Protein AF-A0A923WZP7-F1 (afdb_monomer)

Structure (mmCIF, N/CA/C/O backbone):
data_AF-A0A923WZP7-F1
#
_entry.id   AF-A0A923WZP7-F1
#
loop_
_atom_site.group_PDB
_atom_site.id
_atom_site.type_symbol
_atom_site.label_atom_id
_atom_site.label_alt_id
_atom_site.label_comp_id
_atom_site.label_asym_id
_atom_site.label_entity_id
_atom_site.label_seq_id
_atom_site.pdbx_PDB_ins_code
_atom_site.Cartn_x
_atom_site.Cartn_y
_atom_site.Cartn_z
_atom_site.occupancy
_atom_site.B_iso_or_equiv
_atom_site.auth_seq_id
_atom_site.auth_comp_id
_atom_site.auth_asym_id
_atom_site.auth_atom_id
_atom_site.pdbx_PDB_model_num
ATOM 1 N N . MET A 1 1 ? 16.701 25.800 -21.829 1.00 41.62 1 MET A N 1
ATOM 2 C CA . MET A 1 1 ? 15.767 25.928 -22.964 1.00 41.62 1 MET A CA 1
ATOM 3 C C . MET A 1 1 ? 14.878 24.706 -22.925 1.00 41.62 1 MET A C 1
ATOM 5 O O . MET A 1 1 ? 15.422 23.612 -22.936 1.00 41.62 1 MET A O 1
ATOM 9 N N . ALA A 1 2 ? 13.571 24.881 -22.740 1.00 47.03 2 ALA A N 1
ATOM 10 C CA . ALA A 1 2 ? 12.631 23.769 -22.827 1.00 47.03 2 ALA A CA 1
ATOM 11 C C . ALA A 1 2 ? 12.378 23.494 -24.311 1.00 47.03 2 ALA A C 1
ATOM 13 O O . ALA A 1 2 ? 12.034 24.422 -25.044 1.00 47.03 2 ALA A O 1
ATOM 14 N N . THR A 1 3 ? 12.619 22.266 -24.755 1.00 65.69 3 THR A N 1
ATOM 15 C CA . THR A 1 3 ? 12.291 21.841 -26.116 1.00 65.69 3 THR A CA 1
ATOM 16 C C . THR A 1 3 ? 10.773 21.735 -26.215 1.00 65.69 3 THR A C 1
ATOM 18 O O . THR A 1 3 ? 10.156 21.024 -25.423 1.00 65.69 3 THR A O 1
ATOM 21 N N . VAL A 1 4 ? 10.176 22.500 -27.126 1.00 64.62 4 VAL A N 1
ATOM 22 C CA . VAL A 1 4 ? 8.759 22.387 -27.480 1.00 64.62 4 VAL A CA 1
ATOM 23 C C . VAL A 1 4 ? 8.700 21.415 -28.648 1.00 64.62 4 VAL A C 1
ATOM 25 O O . VAL A 1 4 ? 9.366 21.656 -29.650 1.00 64.62 4 VAL A O 1
ATOM 28 N N . TYR A 1 5 ? 7.974 20.318 -28.475 1.00 73.19 5 TYR A N 1
ATOM 29 C CA . TYR A 1 5 ? 7.710 19.348 -29.532 1.00 73.19 5 TYR A CA 1
ATOM 30 C C . TYR A 1 5 ? 6.326 19.629 -30.103 1.00 73.19 5 TYR A C 1
ATOM 32 O O . TYR A 1 5 ? 5.398 19.920 -29.339 1.00 73.19 5 TYR A O 1
ATOM 40 N N . GLU A 1 6 ? 6.187 19.537 -31.420 1.00 80.50 6 GLU A N 1
ATOM 41 C CA . GLU A 1 6 ? 4.866 19.538 -32.045 1.00 80.50 6 GLU A CA 1
ATOM 42 C C . GLU A 1 6 ? 4.126 18.235 -31.692 1.00 80.50 6 GLU A C 1
ATOM 44 O O . GLU A 1 6 ? 4.749 17.211 -31.402 1.00 80.50 6 GLU A O 1
ATOM 49 N N . ILE A 1 7 ? 2.789 18.264 -31.675 1.00 78.12 7 ILE A N 1
ATOM 50 C CA . ILE A 1 7 ? 1.959 17.121 -31.232 1.00 78.12 7 ILE A CA 1
ATOM 51 C C . ILE A 1 7 ? 2.321 15.846 -32.006 1.00 78.12 7 ILE A C 1
ATOM 53 O O . ILE A 1 7 ? 2.461 14.779 -31.417 1.00 78.12 7 ILE A O 1
ATOM 57 N N . GLU A 1 8 ? 2.558 15.982 -33.306 1.00 76.62 8 GLU A N 1
ATOM 58 C CA . GLU A 1 8 ? 2.919 14.882 -34.203 1.00 76.62 8 GLU A CA 1
ATOM 59 C C . GLU A 1 8 ? 4.321 14.316 -33.904 1.00 76.62 8 GLU A C 1
ATOM 61 O O . GLU A 1 8 ? 4.541 13.110 -34.000 1.00 76.62 8 GLU A O 1
ATOM 66 N N . GLU A 1 9 ? 5.271 15.158 -33.481 1.00 79.44 9 GLU A N 1
ATOM 67 C CA . GLU A 1 9 ? 6.618 14.726 -33.080 1.00 79.44 9 GLU A CA 1
ATOM 68 C C . GLU A 1 9 ? 6.593 13.979 -31.742 1.00 79.44 9 GLU A C 1
ATOM 70 O O . GLU A 1 9 ? 7.344 13.024 -31.545 1.00 79.44 9 GLU A O 1
ATOM 75 N N . LEU A 1 10 ? 5.707 14.387 -30.830 1.00 76.00 10 LEU A N 1
ATOM 76 C CA . LEU A 1 10 ? 5.446 13.692 -29.568 1.00 76.00 10 LEU A CA 1
ATOM 77 C C . LEU A 1 10 ? 4.805 12.321 -29.796 1.00 76.00 10 LEU A C 1
ATOM 79 O O . LEU A 1 10 ? 5.215 11.349 -29.164 1.00 76.00 10 LEU A O 1
ATOM 83 N N . GLU A 1 11 ? 3.822 12.236 -30.692 1.00 73.44 11 GLU A N 1
ATOM 84 C CA . GLU A 1 11 ? 3.181 10.972 -31.065 1.00 73.44 11 GLU A CA 1
ATOM 85 C C . GLU A 1 11 ? 4.174 10.016 -31.723 1.00 73.44 11 GLU A C 1
ATOM 87 O O . GLU A 1 11 ? 4.225 8.840 -31.364 1.00 73.44 11 GLU A O 1
ATOM 92 N N . GLN A 1 12 ? 5.012 10.518 -32.631 1.00 76.62 12 GLN A N 1
ATOM 93 C CA . GLN A 1 12 ? 6.053 9.712 -33.256 1.00 76.62 12 GLN A CA 1
ATOM 94 C C . GLN A 1 12 ? 7.098 9.253 -32.232 1.00 76.62 12 GLN A C 1
ATOM 96 O O . GLN A 1 12 ? 7.427 8.076 -32.206 1.00 76.62 12 GLN A O 1
ATOM 101 N N . ALA A 1 13 ? 7.561 10.129 -31.336 1.00 72.00 13 ALA A N 1
ATOM 102 C CA . ALA A 1 13 ? 8.511 9.755 -30.287 1.00 72.00 13 ALA A CA 1
ATOM 103 C C . ALA A 1 13 ? 7.939 8.723 -29.295 1.00 72.00 13 ALA A C 1
ATOM 105 O O . ALA A 1 13 ? 8.679 7.879 -28.793 1.00 72.00 13 ALA A O 1
ATOM 106 N N . LEU A 1 14 ? 6.632 8.774 -29.013 1.00 69.38 14 LEU A N 1
ATOM 107 C CA . LEU A 1 14 ? 5.928 7.770 -28.207 1.00 69.38 14 LEU A CA 1
ATOM 108 C C . LEU A 1 14 ? 5.769 6.431 -28.935 1.00 69.38 14 LEU A C 1
ATOM 110 O O . LEU A 1 14 ? 5.812 5.396 -28.281 1.00 69.38 14 LEU A O 1
ATOM 114 N N . ASN A 1 15 ? 5.592 6.445 -30.257 1.00 67.38 15 ASN A N 1
ATOM 115 C CA . ASN A 1 15 ? 5.507 5.232 -31.074 1.00 67.38 15 ASN A CA 1
ATOM 116 C C . ASN A 1 15 ? 6.888 4.608 -31.359 1.00 67.38 15 ASN A C 1
ATOM 118 O O . ASN A 1 15 ? 6.988 3.390 -31.456 1.00 67.38 15 ASN A O 1
ATOM 122 N N . ASP A 1 16 ? 7.937 5.431 -31.477 1.00 67.62 16 ASP A N 1
ATOM 123 C CA . ASP A 1 16 ? 9.335 5.013 -31.677 1.00 67.62 16 ASP A CA 1
ATOM 124 C C . ASP A 1 16 ? 9.992 4.528 -30.374 1.00 67.62 16 ASP A C 1
ATOM 126 O O . ASP A 1 16 ? 11.026 3.856 -30.400 1.00 67.62 16 ASP A O 1
ATOM 130 N N . LEU A 1 17 ? 9.397 4.851 -29.219 1.00 66.75 17 LEU A N 1
ATOM 131 C CA . LEU A 1 17 ? 9.607 4.087 -27.996 1.00 66.75 17 LEU A CA 1
ATOM 132 C C . LEU A 1 17 ? 9.005 2.696 -28.225 1.00 66.75 17 LEU A C 1
ATOM 134 O O . LEU A 1 17 ? 7.849 2.451 -27.890 1.00 66.75 17 LEU A O 1
ATOM 138 N N . GLU A 1 18 ? 9.795 1.789 -28.804 1.00 60.75 18 GLU A N 1
ATOM 139 C CA . GLU A 1 18 ? 9.528 0.350 -28.805 1.00 60.75 18 GLU A CA 1
ATOM 140 C C . GLU A 1 18 ? 9.321 -0.102 -27.347 1.00 60.75 18 GLU A C 1
ATOM 142 O O . GLU A 1 18 ? 10.260 -0.465 -26.640 1.00 60.75 18 GLU A O 1
ATOM 147 N N . LEU A 1 19 ? 8.074 -0.082 -26.869 1.00 59.94 19 LEU A N 1
ATOM 148 C CA . LEU A 1 19 ? 7.637 -0.725 -25.625 1.00 59.94 19 LEU A CA 1
ATOM 149 C C . LEU A 1 19 ? 7.582 -2.256 -25.821 1.00 59.94 19 LEU A C 1
ATOM 151 O O . LEU A 1 19 ? 6.634 -2.912 -25.398 1.00 59.94 19 LEU A O 1
ATOM 155 N N . ASP A 1 20 ? 8.589 -2.804 -26.504 1.00 50.88 20 ASP A N 1
ATOM 156 C CA . ASP A 1 20 ? 8.733 -4.216 -26.868 1.00 50.88 20 ASP A CA 1
ATOM 157 C C . ASP A 1 20 ? 9.520 -5.016 -25.828 1.00 50.88 20 ASP A C 1
ATOM 159 O O . ASP A 1 20 ? 9.711 -6.221 -25.991 1.00 50.88 20 ASP A O 1
ATOM 163 N N . ASP A 1 21 ? 9.910 -4.394 -24.714 1.00 52.56 21 ASP A N 1
ATOM 164 C CA . ASP A 1 21 ? 10.061 -5.165 -23.491 1.00 52.56 21 ASP A CA 1
ATOM 165 C C . ASP A 1 21 ? 8.644 -5.406 -22.955 1.00 52.56 21 ASP A C 1
ATOM 167 O O . ASP A 1 21 ? 8.056 -4.482 -22.375 1.00 52.56 21 ASP A O 1
ATOM 171 N N . PRO A 1 22 ? 8.050 -6.609 -23.128 1.00 48.19 22 PRO A N 1
ATOM 172 C CA . PRO A 1 22 ? 6.860 -6.944 -22.371 1.00 48.19 22 PRO A CA 1
ATOM 173 C C . PRO A 1 22 ? 7.201 -6.669 -20.913 1.00 48.19 22 PRO A C 1
ATOM 175 O O . PRO A 1 22 ? 8.164 -7.240 -20.396 1.00 48.19 22 PRO A O 1
ATOM 178 N N . VAL A 1 23 ? 6.442 -5.775 -20.263 1.00 49.50 23 VAL A N 1
ATOM 179 C CA . VAL A 1 23 ? 6.491 -5.635 -18.805 1.00 49.50 23 VAL A CA 1
ATOM 180 C C . VAL A 1 23 ? 6.395 -7.062 -18.294 1.00 49.50 23 VAL A C 1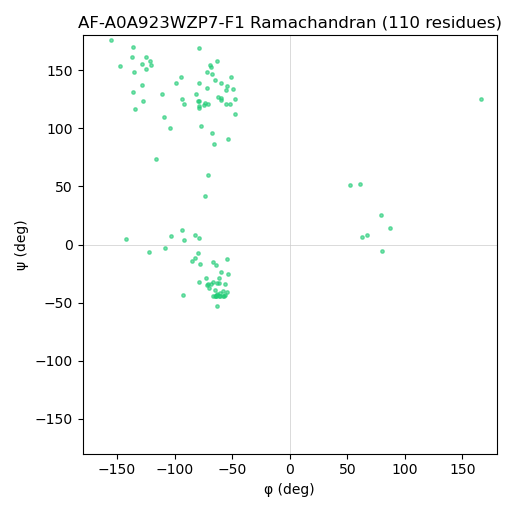
ATOM 182 O O . VAL A 1 23 ? 5.370 -7.698 -18.570 1.00 49.50 23 VAL A O 1
ATOM 185 N N . PRO A 1 24 ? 7.458 -7.615 -17.677 1.00 46.16 24 PRO A N 1
ATOM 186 C CA . PRO A 1 24 ? 7.485 -9.036 -17.417 1.00 46.16 24 PRO A CA 1
ATOM 187 C C . PRO A 1 24 ? 6.216 -9.371 -16.649 1.00 46.16 24 PRO A C 1
ATOM 189 O O . PRO A 1 24 ? 5.860 -8.658 -15.709 1.00 46.16 24 PRO A O 1
ATOM 192 N N . GLU A 1 25 ? 5.540 -10.459 -17.002 1.00 52.53 25 GLU A N 1
ATOM 193 C CA . GLU A 1 25 ? 4.414 -10.997 -16.218 1.00 52.53 25 GLU A CA 1
ATOM 194 C C . GLU A 1 25 ? 4.832 -11.243 -14.741 1.00 52.53 25 GLU A C 1
ATOM 196 O O . GLU A 1 25 ? 4.032 -11.427 -13.824 1.00 52.53 25 GLU A O 1
ATOM 201 N N . GLU A 1 26 ? 6.143 -11.182 -14.503 1.00 47.66 26 GLU A N 1
ATOM 202 C CA . GLU A 1 26 ? 6.868 -11.264 -13.254 1.00 47.66 26 GLU A CA 1
ATOM 203 C C . GLU A 1 26 ? 7.404 -9.942 -12.661 1.00 47.66 26 GLU A C 1
ATOM 205 O O . GLU A 1 26 ? 8.018 -9.981 -11.589 1.00 47.66 26 GLU A O 1
ATOM 210 N N . ALA A 1 27 ? 7.063 -8.772 -13.215 1.00 54.84 27 ALA A N 1
ATOM 211 C CA . ALA A 1 27 ? 7.035 -7.503 -12.479 1.00 54.84 27 ALA A CA 1
ATOM 212 C C . ALA A 1 27 ? 5.850 -7.536 -11.498 1.00 54.84 27 ALA A C 1
ATOM 214 O O . ALA A 1 27 ? 4.887 -6.777 -11.585 1.00 54.84 27 ALA A O 1
ATOM 215 N N . LYS A 1 28 ? 5.891 -8.516 -10.588 1.00 67.12 28 LYS A N 1
ATOM 216 C CA . LYS A 1 28 ? 4.864 -8.779 -9.588 1.00 67.12 28 LYS A CA 1
ATOM 217 C C . LYS A 1 28 ? 4.882 -7.616 -8.625 1.00 67.12 28 LYS A C 1
ATOM 219 O O . LYS A 1 28 ? 5.693 -7.577 -7.699 1.00 67.12 28 LYS A O 1
ATOM 224 N N . TRP A 1 29 ? 3.988 -6.678 -8.882 1.00 89.38 29 TRP A N 1
ATOM 225 C CA . TRP A 1 29 ? 3.668 -5.602 -7.976 1.00 89.38 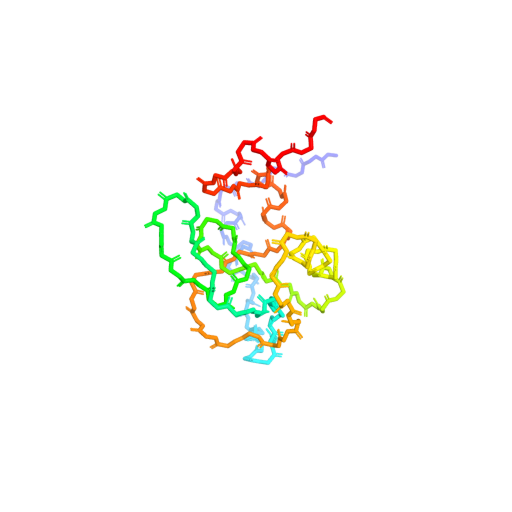29 TRP A CA 1
ATOM 226 C C . TRP A 1 29 ? 3.371 -6.171 -6.590 1.00 89.38 29 TRP A C 1
ATOM 228 O O . TRP A 1 29 ? 2.822 -7.262 -6.434 1.00 89.38 29 TRP A O 1
ATOM 238 N N . TRP A 1 30 ? 3.762 -5.437 -5.566 1.00 95.81 30 TRP A N 1
ATOM 239 C CA . TRP A 1 30 ? 3.456 -5.745 -4.183 1.00 95.81 30 TRP A CA 1
ATOM 240 C C . TRP A 1 30 ? 2.207 -4.982 -3.775 1.00 95.81 30 TRP A C 1
ATOM 242 O O . TRP A 1 30 ? 2.024 -3.838 -4.183 1.00 95.81 30 TRP A O 1
ATOM 252 N N . ALA A 1 31 ? 1.378 -5.595 -2.940 1.00 96.88 31 ALA A N 1
ATOM 253 C CA . ALA A 1 31 ? 0.212 -4.978 -2.322 1.00 96.88 31 ALA A CA 1
ATOM 254 C C . ALA A 1 31 ? 0.143 -5.349 -0.837 1.00 96.88 31 ALA A C 1
ATOM 256 O O . ALA A 1 31 ? 0.878 -6.213 -0.352 1.00 96.88 31 ALA A O 1
ATOM 257 N N . ILE A 1 32 ? -0.757 -4.698 -0.099 1.00 97.88 32 ILE A N 1
ATOM 258 C CA . ILE A 1 32 ? -1.018 -5.016 1.308 1.00 97.88 32 ILE A CA 1
ATOM 259 C C . ILE A 1 32 ? -2.334 -5.795 1.395 1.00 97.88 32 ILE A C 1
ATOM 261 O O . ILE A 1 32 ? -3.413 -5.199 1.361 1.00 97.88 32 ILE A O 1
ATOM 265 N N . SER A 1 33 ? -2.234 -7.118 1.523 1.00 97.06 33 SER A N 1
ATOM 266 C CA . SER A 1 33 ? -3.358 -8.000 1.855 1.00 97.06 33 SER A CA 1
ATOM 267 C C . SER A 1 33 ? -3.751 -7.811 3.314 1.00 97.06 33 SER A C 1
ATOM 269 O O . SER A 1 33 ? -2.913 -7.525 4.171 1.00 97.06 33 SER A O 1
ATOM 271 N N . THR A 1 34 ? -5.027 -7.980 3.625 1.00 96.25 34 THR A N 1
ATOM 272 C CA . THR A 1 34 ? -5.528 -7.982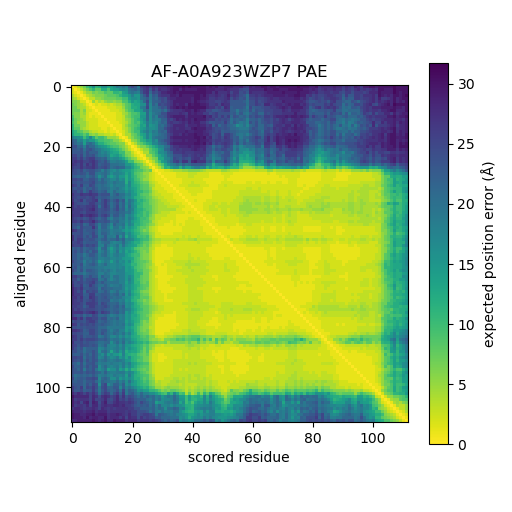 4.993 1.00 96.25 34 THR A CA 1
ATOM 273 C C . THR A 1 34 ? -6.832 -8.763 5.094 1.00 96.25 34 THR A C 1
ATOM 275 O O . THR A 1 34 ? -7.336 -9.280 4.102 1.00 96.25 34 THR A O 1
ATOM 278 N N . ASP A 1 35 ? -7.346 -8.909 6.309 1.00 96.12 35 ASP A N 1
ATOM 279 C CA . ASP A 1 35 ? -8.646 -9.539 6.525 1.00 96.12 35 ASP A CA 1
ATOM 280 C C . ASP A 1 35 ? -9.746 -8.605 5.969 1.00 96.12 35 ASP A C 1
ATOM 282 O O . ASP A 1 35 ? -9.498 -7.393 5.870 1.00 96.12 35 ASP A O 1
ATOM 286 N N . PRO A 1 36 ? -10.925 -9.129 5.571 1.00 94.69 36 PRO A N 1
ATOM 287 C CA . PRO A 1 36 ? -11.985 -8.322 4.975 1.00 94.69 36 PRO A CA 1
ATOM 288 C C . PRO A 1 36 ? -12.255 -7.057 5.785 1.00 94.69 36 PRO A C 1
ATOM 290 O O . PRO A 1 36 ? -12.480 -7.103 6.996 1.00 94.69 36 PRO A O 1
ATOM 293 N N . TRP A 1 37 ? -12.178 -5.912 5.115 1.00 90.38 37 TRP A N 1
ATOM 294 C CA . TRP A 1 37 ? -12.399 -4.620 5.743 1.00 90.38 37 TRP A CA 1
ATOM 295 C C . TRP A 1 37 ? -13.447 -3.839 4.956 1.00 90.38 37 TRP A C 1
ATOM 297 O O . TRP A 1 37 ? -13.242 -3.612 3.758 1.00 90.38 37 TRP A O 1
ATOM 307 N N . PRO A 1 38 ? -14.545 -3.403 5.595 1.00 89.12 38 PRO A N 1
ATOM 308 C CA . PRO A 1 38 ? -15.602 -2.693 4.900 1.00 89.12 38 PRO A CA 1
ATOM 309 C C . PRO A 1 38 ? -15.149 -1.279 4.528 1.00 89.12 38 PRO A C 1
ATOM 311 O O . PRO A 1 38 ? -14.593 -0.532 5.343 1.00 89.12 38 PRO A O 1
ATOM 314 N N . CYS A 1 39 ? -15.423 -0.883 3.289 1.00 85.56 39 CYS A N 1
ATOM 315 C CA . CYS A 1 39 ? -15.264 0.487 2.833 1.00 85.56 39 CYS A CA 1
ATOM 316 C C . CYS A 1 39 ? -16.160 1.411 3.678 1.00 85.56 39 CYS A C 1
ATOM 318 O O . CYS A 1 39 ? -17.375 1.209 3.716 1.00 85.56 39 CYS A O 1
ATOM 320 N N . PRO A 1 40 ? -15.624 2.462 4.327 1.00 79.81 40 PRO A N 1
ATOM 321 C CA . PRO A 1 40 ? -16.426 3.318 5.202 1.00 79.81 40 PRO A CA 1
ATOM 322 C C . PRO A 1 40 ? -17.491 4.140 4.458 1.00 79.81 40 PRO A C 1
ATOM 324 O O . PRO A 1 40 ? -18.376 4.693 5.104 1.00 79.81 40 PRO A O 1
ATOM 327 N N . ALA A 1 41 ? -17.405 4.244 3.127 1.00 83.69 41 ALA A N 1
ATOM 328 C CA . ALA A 1 41 ? -18.354 4.999 2.311 1.00 83.69 41 ALA A CA 1
ATOM 329 C C . ALA A 1 41 ? -19.515 4.146 1.777 1.00 83.69 41 ALA A C 1
ATOM 331 O O . ALA A 1 41 ? -20.655 4.599 1.808 1.00 83.69 41 ALA A O 1
ATOM 332 N N . CYS A 1 42 ? -19.243 2.932 1.283 1.00 87.31 42 CYS A N 1
ATOM 333 C CA . CYS A 1 42 ? -20.251 2.083 0.630 1.00 87.31 42 CYS A CA 1
ATOM 334 C C . CYS A 1 42 ? -20.442 0.698 1.272 1.00 87.31 42 CYS A C 1
ATOM 336 O O . CYS A 1 42 ? -21.343 -0.028 0.868 1.00 87.31 42 CYS A O 1
ATOM 338 N N . GLY A 1 43 ? -19.626 0.323 2.261 1.00 88.69 43 GLY A N 1
ATOM 339 C CA . GLY A 1 43 ? -19.727 -0.951 2.979 1.00 88.69 43 GLY A CA 1
ATOM 340 C C . GLY A 1 43 ? -19.131 -2.167 2.265 1.00 88.69 43 GLY A C 1
ATOM 341 O O . GLY A 1 43 ? -19.067 -3.226 2.876 1.00 88.69 43 GLY A O 1
ATOM 342 N N . GLU A 1 44 ? -18.668 -2.031 1.020 1.00 89.75 44 GLU A N 1
ATOM 343 C CA . GLU A 1 44 ? -18.039 -3.126 0.274 1.00 89.75 44 GLU A CA 1
ATOM 344 C C . GLU A 1 44 ? -16.794 -3.646 1.005 1.00 89.75 44 GLU A C 1
ATOM 346 O O . GLU A 1 44 ? -15.904 -2.870 1.367 1.00 89.75 44 GLU A O 1
ATOM 351 N N . GLU A 1 45 ? -16.747 -4.953 1.258 1.00 92.94 45 GLU A N 1
ATOM 352 C CA . GLU A 1 45 ? -15.619 -5.591 1.928 1.00 92.94 45 GLU A CA 1
ATOM 353 C C . GLU A 1 45 ? -14.487 -5.848 0.942 1.00 92.94 45 GLU A C 1
ATOM 355 O O . GLU A 1 45 ? -14.683 -6.449 -0.111 1.00 92.94 45 GLU A O 1
ATOM 360 N N . MET A 1 46 ? -13.276 -5.432 1.310 1.00 90.94 46 MET A N 1
ATOM 361 C CA . MET A 1 46 ? -12.089 -5.690 0.504 1.00 90.94 46 MET A CA 1
ATOM 362 C C . MET A 1 46 ? -10.980 -6.326 1.329 1.00 90.94 46 MET A C 1
ATOM 364 O O . MET A 1 46 ? -10.678 -5.898 2.446 1.00 90.94 46 MET A O 1
ATOM 368 N N . MET A 1 47 ? -10.332 -7.325 0.729 1.00 94.88 47 MET A N 1
ATOM 369 C CA . MET A 1 47 ? -9.191 -8.052 1.300 1.00 94.88 47 MET A CA 1
ATOM 370 C C . MET A 1 47 ? -7.852 -7.319 1.100 1.00 94.88 47 MET A C 1
ATOM 372 O O . MET A 1 47 ? -6.786 -7.849 1.409 1.00 94.88 47 MET A O 1
ATOM 376 N N . TRP A 1 48 ? -7.896 -6.076 0.611 1.00 95.19 48 TRP A N 1
ATOM 377 C CA . TRP A 1 48 ? -6.726 -5.271 0.266 1.00 95.19 48 TRP A CA 1
ATOM 378 C C . TRP A 1 48 ? -6.766 -3.890 0.922 1.00 95.19 48 TRP A C 1
ATOM 380 O O . TRP A 1 48 ? -7.825 -3.338 1.247 1.00 95.19 48 TRP A O 1
ATOM 390 N N . VAL A 1 49 ? -5.595 -3.285 1.115 1.00 93.81 49 VAL A N 1
ATOM 391 C CA . VAL A 1 49 ? -5.506 -1.838 1.328 1.00 93.81 49 VAL A CA 1
ATOM 392 C C . VAL A 1 49 ? -5.734 -1.140 -0.006 1.00 93.81 49 VAL A C 1
ATOM 394 O O . VAL A 1 49 ? -4.986 -1.329 -0.963 1.00 93.81 49 VAL A O 1
ATOM 397 N N . THR A 1 50 ? -6.767 -0.307 -0.051 1.00 92.81 50 THR A N 1
ATOM 398 C CA . THR A 1 50 ? -7.191 0.377 -1.270 1.00 92.81 50 THR A CA 1
ATOM 399 C C . THR A 1 50 ? -7.249 1.883 -1.090 1.00 92.81 50 THR A C 1
ATOM 401 O O . THR A 1 50 ? -7.616 2.369 -0.017 1.00 92.81 50 THR A O 1
ATOM 404 N N . ALA A 1 51 ? -7.038 2.605 -2.180 1.00 90.44 51 ALA A N 1
ATOM 405 C CA . ALA A 1 51 ? -7.398 4.002 -2.328 1.00 90.44 51 ALA A CA 1
ATOM 406 C C . ALA A 1 51 ? -8.569 4.102 -3.305 1.00 90.44 51 ALA A C 1
ATOM 408 O O . ALA A 1 51 ? -8.413 3.844 -4.493 1.00 90.44 51 ALA A O 1
ATOM 409 N N . CYS A 1 52 ? -9.757 4.440 -2.807 1.00 87.69 52 CYS A N 1
ATOM 410 C CA . CYS A 1 52 ? -10.959 4.545 -3.639 1.00 87.69 52 CYS A CA 1
ATOM 411 C C . CYS A 1 52 ? -11.235 3.287 -4.494 1.00 87.69 52 CYS A C 1
ATOM 413 O O . CYS A 1 52 ? -11.372 3.375 -5.709 1.00 87.69 52 CYS A O 1
ATOM 415 N N . HIS A 1 53 ? -11.235 2.105 -3.864 1.00 88.38 53 HIS A N 1
ATOM 416 C CA . HIS A 1 53 ? -11.389 0.783 -4.510 1.00 88.38 53 HIS A CA 1
ATOM 417 C C . HIS A 1 53 ? -10.286 0.389 -5.503 1.00 88.38 53 HIS A C 1
ATOM 419 O O . HIS A 1 53 ? -10.366 -0.673 -6.109 1.00 88.38 53 HIS A O 1
ATOM 425 N N . HIS A 1 54 ? -9.224 1.185 -5.619 1.00 91.25 54 HIS A N 1
ATOM 426 C CA . HIS A 1 54 ? -8.027 0.781 -6.338 1.00 91.25 54 HIS A CA 1
ATOM 427 C C . HIS A 1 54 ? -7.041 0.171 -5.346 1.00 91.25 54 HIS A C 1
ATOM 429 O O . HIS A 1 54 ? -6.697 0.807 -4.344 1.00 91.25 54 HIS A O 1
ATOM 435 N N . VAL A 1 55 ? -6.591 -1.056 -5.597 1.00 93.50 55 VAL A N 1
ATOM 436 C CA . VAL A 1 55 ? -5.564 -1.714 -4.7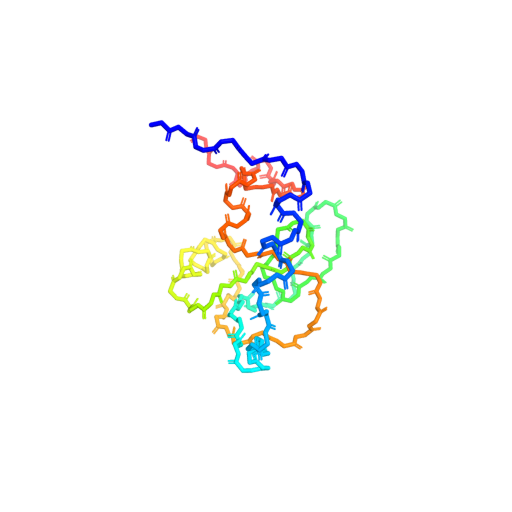83 1.00 93.50 55 VAL A CA 1
ATOM 437 C C . VAL A 1 55 ? -4.278 -0.900 -4.867 1.00 93.50 55 VAL A C 1
ATOM 439 O O . VAL A 1 55 ? -3.808 -0.574 -5.959 1.00 93.50 55 VAL A O 1
ATOM 442 N N . VAL A 1 56 ? -3.726 -0.538 -3.707 1.00 95.06 56 VAL A N 1
ATOM 443 C CA . VAL A 1 56 ? -2.478 0.228 -3.648 1.00 95.06 56 VAL A CA 1
ATOM 444 C C . VAL A 1 56 ? -1.309 -0.715 -3.889 1.00 95.06 56 VAL A C 1
ATOM 446 O O . VAL A 1 56 ? -1.094 -1.640 -3.101 1.00 95.06 56 VAL A O 1
ATOM 449 N N . ILE A 1 57 ? -0.548 -0.450 -4.952 1.00 95.88 57 ILE A N 1
ATOM 450 C CA . ILE A 1 57 ? 0.564 -1.296 -5.390 1.00 95.88 57 ILE A CA 1
ATOM 451 C C . ILE A 1 57 ? 1.919 -0.569 -5.433 1.00 95.88 57 ILE A C 1
ATOM 453 O O . ILE A 1 57 ? 1.978 0.659 -5.536 1.00 95.88 57 ILE A O 1
ATOM 457 N N . ALA A 1 58 ? 3.021 -1.319 -5.365 1.00 95.44 58 ALA A N 1
ATOM 458 C CA . ALA A 1 58 ? 4.391 -0.816 -5.528 1.00 95.44 58 ALA A CA 1
ATOM 459 C C . ALA A 1 58 ? 5.314 -1.860 -6.184 1.00 95.44 58 ALA A C 1
ATOM 461 O O . ALA A 1 58 ? 5.068 -3.054 -6.065 1.00 95.44 58 ALA A O 1
ATOM 462 N N . GLU A 1 59 ? 6.376 -1.428 -6.870 1.00 93.31 59 GLU A N 1
ATOM 463 C CA . GLU A 1 59 ? 7.321 -2.337 -7.554 1.00 93.31 59 GLU A CA 1
ATOM 464 C C . GLU A 1 59 ? 8.117 -3.202 -6.568 1.00 93.31 59 GLU A C 1
ATOM 466 O O . GLU A 1 59 ? 8.452 -4.354 -6.840 1.00 93.31 59 GLU A O 1
ATOM 471 N N . THR A 1 60 ? 8.394 -2.649 -5.389 1.00 93.88 60 THR A N 1
ATOM 472 C CA . THR A 1 60 ? 9.103 -3.302 -4.286 1.00 93.88 60 THR A CA 1
ATOM 473 C C . THR A 1 60 ? 8.249 -3.243 -3.014 1.00 93.88 60 THR A C 1
ATOM 475 O O . THR A 1 60 ? 7.316 -2.439 -2.935 1.00 93.88 60 THR A O 1
ATOM 478 N N . PRO A 1 61 ? 8.515 -4.086 -2.000 1.00 94.94 61 PRO A N 1
ATOM 479 C CA . PRO A 1 61 ? 7.731 -4.081 -0.765 1.00 94.94 61 PRO A CA 1
ATOM 480 C C . PRO A 1 61 ? 8.014 -2.862 0.129 1.00 94.94 61 PRO A C 1
ATOM 482 O O . PRO A 1 61 ? 7.119 -2.419 0.851 1.00 94.94 61 PRO A O 1
ATOM 485 N N . ASP A 1 62 ? 9.224 -2.295 0.084 1.00 97.00 62 ASP A N 1
ATOM 486 C CA . ASP A 1 62 ?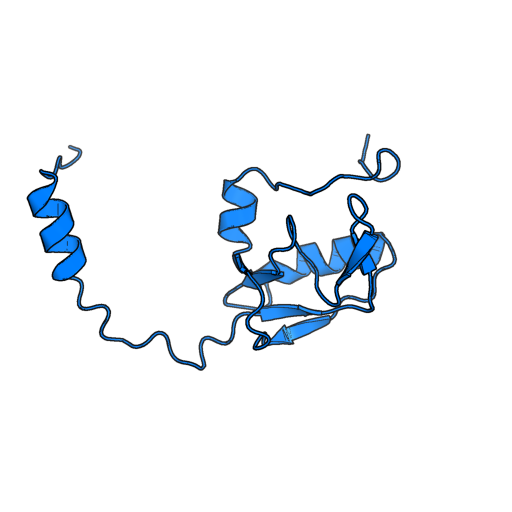 9.670 -1.247 1.016 1.00 97.00 62 ASP A CA 1
ATOM 487 C C . ASP A 1 62 ? 8.766 0.002 1.053 1.00 97.00 62 ASP A C 1
ATOM 489 O O . ASP A 1 62 ? 8.419 0.452 2.150 1.00 97.00 62 ASP A O 1
ATOM 493 N N . PRO A 1 63 ? 8.291 0.551 -0.086 1.00 96.00 63 PRO A N 1
ATOM 494 C CA . PRO A 1 63 ? 7.376 1.693 -0.087 1.00 96.00 63 PRO A CA 1
ATOM 495 C C . PRO A 1 63 ? 6.053 1.437 0.655 1.00 96.00 63 PRO A C 1
ATOM 497 O O . PRO A 1 63 ? 5.413 2.386 1.115 1.00 96.00 63 PRO A O 1
ATOM 500 N N . LEU A 1 64 ? 5.635 0.174 0.797 1.00 96.81 64 LEU A N 1
ATOM 501 C CA . LEU A 1 64 ? 4.380 -0.210 1.448 1.00 96.81 64 LEU A CA 1
ATOM 502 C C . LEU A 1 64 ? 4.501 -0.340 2.971 1.00 96.81 64 LEU A C 1
ATOM 504 O O . LEU A 1 64 ? 3.472 -0.369 3.648 1.00 96.81 64 LEU A O 1
ATOM 508 N N . LEU A 1 65 ? 5.717 -0.384 3.530 1.00 97.44 65 LEU A N 1
ATOM 509 C CA . LEU A 1 65 ? 5.944 -0.603 4.966 1.00 97.44 65 LEU A CA 1
ATOM 510 C C . LEU A 1 65 ? 5.230 0.437 5.839 1.00 97.44 65 LEU A C 1
ATOM 512 O O . LEU A 1 65 ? 4.566 0.081 6.813 1.00 97.44 65 LEU A O 1
ATOM 516 N N . GLU A 1 66 ? 5.307 1.714 5.460 1.00 94.69 66 GLU A N 1
ATOM 517 C CA . GLU A 1 66 ? 4.621 2.807 6.161 1.00 94.69 66 GLU A CA 1
ATOM 518 C C . GLU A 1 66 ? 3.095 2.609 6.150 1.00 94.69 66 GLU A C 1
ATOM 520 O O . GLU A 1 66 ? 2.428 2.739 7.176 1.00 94.69 66 GLU A O 1
ATOM 525 N N . HIS A 1 67 ? 2.534 2.227 5.001 1.00 93.75 67 HIS A N 1
ATOM 526 C CA . HIS A 1 67 ? 1.091 2.033 4.839 1.00 93.75 67 HIS A CA 1
ATOM 527 C C . HIS A 1 67 ? 0.592 0.806 5.596 1.00 93.75 67 HIS A C 1
ATOM 529 O O . HIS A 1 67 ? -0.479 0.851 6.203 1.00 93.75 67 HIS A O 1
ATOM 535 N N . ALA A 1 68 ? 1.384 -0.265 5.622 1.00 96.75 68 ALA A N 1
ATOM 536 C CA . ALA A 1 68 ? 1.106 -1.430 6.444 1.00 96.75 68 ALA A CA 1
ATOM 537 C C . ALA A 1 68 ? 1.134 -1.062 7.938 1.00 96.75 68 ALA A C 1
ATOM 539 O O . ALA A 1 68 ? 0.233 -1.446 8.680 1.00 96.75 68 ALA A O 1
ATOM 540 N N . ALA A 1 69 ? 2.100 -0.258 8.390 1.00 95.94 69 ALA A N 1
ATOM 541 C CA . ALA A 1 69 ? 2.146 0.198 9.778 1.00 95.94 69 ALA A CA 1
ATOM 542 C C . ALA A 1 69 ? 0.901 1.022 10.162 1.00 95.94 69 ALA A C 1
ATOM 544 O O . ALA A 1 69 ? 0.297 0.763 11.203 1.00 95.94 69 ALA A O 1
ATOM 545 N N . ILE A 1 70 ? 0.464 1.948 9.302 1.00 92.38 70 ILE A N 1
ATOM 546 C CA . ILE A 1 70 ? -0.757 2.745 9.515 1.00 92.38 70 ILE A CA 1
ATOM 547 C C . ILE A 1 70 ? -2.006 1.851 9.531 1.00 92.38 70 ILE A C 1
ATOM 549 O O . ILE A 1 70 ? -2.847 1.979 10.419 1.00 92.38 70 ILE A O 1
ATOM 553 N N . ALA A 1 71 ? -2.121 0.900 8.599 1.00 92.12 71 ALA A N 1
ATOM 554 C CA . ALA A 1 71 ? -3.232 -0.053 8.573 1.00 92.12 71 ALA A CA 1
ATOM 555 C C . ALA A 1 71 ? -3.314 -0.867 9.878 1.00 92.12 71 ALA A C 1
ATOM 557 O O . ALA A 1 71 ? -4.400 -1.073 10.421 1.00 92.12 71 ALA A O 1
ATOM 558 N N . LYS A 1 72 ? -2.163 -1.274 10.424 1.00 94.88 72 LYS A N 1
ATOM 559 C CA . LYS A 1 72 ? -2.086 -1.968 11.714 1.00 94.88 72 LYS A CA 1
ATOM 560 C C . LYS A 1 72 ? -2.539 -1.084 12.881 1.00 94.88 72 LYS A C 1
ATOM 562 O O . LYS A 1 72 ? -3.226 -1.575 13.771 1.00 94.88 72 LYS A O 1
ATOM 567 N N . GLN A 1 73 ? -2.198 0.209 12.879 1.00 93.69 73 GLN A N 1
ATOM 568 C CA . GLN A 1 73 ? -2.612 1.154 13.931 1.00 93.69 73 GLN A CA 1
ATOM 569 C C . GLN A 1 73 ? -4.135 1.310 14.032 1.00 93.69 73 GLN A C 1
ATOM 571 O O . GLN A 1 73 ? -4.646 1.544 15.123 1.00 93.69 73 GLN A O 1
ATOM 576 N N . VAL A 1 74 ? -4.864 1.134 12.926 1.00 88.06 74 VAL A N 1
ATOM 577 C CA . VAL A 1 74 ? -6.337 1.196 12.898 1.00 88.06 74 VAL A CA 1
ATOM 578 C C . VAL A 1 74 ? -7.011 -0.173 13.060 1.00 88.06 74 VAL A C 1
ATOM 580 O O . VAL A 1 74 ? -8.212 -0.298 12.839 1.00 88.06 74 VAL A O 1
ATOM 583 N N . GLY A 1 75 ? -6.256 -1.203 13.458 1.00 90.88 75 GLY A N 1
ATOM 584 C CA . GLY A 1 75 ? -6.796 -2.523 13.794 1.00 90.88 75 GLY A CA 1
ATOM 585 C C . GLY A 1 75 ? -6.956 -3.486 12.617 1.00 90.88 75 GLY A C 1
ATOM 586 O O . GLY A 1 75 ? -7.616 -4.511 12.772 1.00 90.88 75 GLY A O 1
ATOM 587 N N . ARG A 1 76 ? -6.358 -3.200 11.453 1.00 93.94 76 ARG A N 1
ATOM 588 C CA . ARG A 1 76 ? -6.265 -4.180 10.355 1.00 93.94 76 ARG A CA 1
ATOM 589 C C . ARG A 1 76 ? -5.136 -5.184 10.616 1.00 93.94 76 ARG A C 1
ATOM 591 O O . ARG A 1 76 ? -4.279 -4.977 11.476 1.00 93.94 76 ARG A O 1
ATOM 598 N N . ASN A 1 77 ? -5.092 -6.242 9.810 1.00 96.31 77 ASN A N 1
ATOM 599 C CA . ASN A 1 77 ? -4.069 -7.293 9.843 1.00 96.31 77 ASN A CA 1
ATOM 600 C C . ASN A 1 77 ? -3.256 -7.302 8.528 1.00 96.31 77 ASN A C 1
ATOM 602 O O . ASN A 1 77 ? -3.540 -8.118 7.651 1.00 96.31 77 ASN A O 1
ATOM 606 N N . PRO A 1 78 ? -2.355 -6.327 8.303 1.00 97.75 78 PRO A N 1
ATOM 607 C CA . PRO A 1 78 ? -1.713 -6.117 7.006 1.00 97.75 78 PRO A CA 1
ATOM 608 C C . PRO A 1 78 ? -0.570 -7.105 6.741 1.00 97.75 78 PRO A C 1
ATOM 610 O O . PRO A 1 78 ? 0.261 -7.365 7.612 1.00 97.75 78 PRO A O 1
ATOM 613 N N . ARG A 1 79 ? -0.494 -7.599 5.504 1.00 97.75 79 ARG A N 1
ATOM 614 C CA . ARG A 1 79 ? 0.518 -8.526 4.984 1.00 97.75 79 ARG A CA 1
ATOM 615 C C . ARG A 1 79 ? 0.983 -8.025 3.619 1.00 97.75 79 ARG A C 1
ATOM 617 O O . ARG A 1 79 ? 0.181 -7.952 2.693 1.00 97.75 79 ARG A O 1
ATOM 624 N N . ILE A 1 80 ? 2.258 -7.664 3.491 1.00 97.69 80 ILE A N 1
ATOM 625 C CA . ILE A 1 80 ? 2.822 -7.260 2.196 1.00 97.69 80 ILE A CA 1
ATOM 626 C C . ILE A 1 80 ? 3.111 -8.525 1.389 1.00 97.69 80 ILE A C 1
ATOM 628 O O . ILE A 1 80 ? 3.899 -9.368 1.817 1.00 97.69 80 ILE A O 1
ATOM 632 N N . VAL A 1 81 ? 2.445 -8.667 0.248 1.00 96.56 81 VAL A N 1
ATOM 633 C CA . VAL A 1 81 ? 2.506 -9.855 -0.612 1.00 96.56 81 VAL A CA 1
ATOM 634 C C . VAL A 1 81 ? 2.599 -9.441 -2.077 1.00 96.56 81 VAL A C 1
ATOM 636 O O . VAL A 1 81 ? 2.283 -8.303 -2.425 1.00 96.56 81 VAL A O 1
ATOM 639 N N . LYS A 1 82 ? 3.036 -10.364 -2.935 1.00 94.44 82 LYS A N 1
ATOM 640 C CA . LYS A 1 82 ? 2.930 -10.199 -4.388 1.00 94.44 82 LYS A CA 1
ATOM 641 C C . LYS A 1 82 ? 1.453 -10.178 -4.788 1.00 94.44 82 LYS A C 1
ATOM 643 O O . LYS A 1 82 ? 0.664 -10.918 -4.209 1.00 94.44 82 LYS A O 1
ATOM 648 N N . TYR A 1 83 ? 1.108 -9.330 -5.745 1.00 90.31 83 TYR A N 1
ATOM 649 C CA . TYR A 1 83 ? -0.254 -9.088 -6.199 1.00 90.31 83 TYR A CA 1
ATOM 650 C C . TYR A 1 83 ? -0.467 -9.632 -7.615 1.00 90.31 83 TYR A C 1
ATOM 652 O O . TYR A 1 83 ? 0.317 -9.328 -8.515 1.00 90.31 83 TYR A O 1
ATOM 660 N N . ASP A 1 84 ? -1.527 -10.419 -7.796 1.00 84.69 84 ASP A N 1
ATOM 661 C CA . ASP A 1 84 ? -1.895 -11.088 -9.051 1.00 84.69 84 ASP A CA 1
ATOM 662 C C . ASP A 1 84 ? -3.420 -11.132 -9.315 1.00 84.69 84 ASP A C 1
ATOM 664 O O . ASP A 1 84 ? -3.853 -11.701 -10.313 1.00 84.69 84 ASP A O 1
ATOM 668 N N . GLU A 1 85 ? -4.251 -10.496 -8.477 1.00 79.56 85 GLU A N 1
ATOM 669 C CA . GLU A 1 85 ? -5.722 -10.641 -8.523 1.00 79.56 85 GLU A CA 1
ATOM 670 C C . GLU A 1 85 ? -6.441 -9.817 -9.612 1.00 79.56 85 GLU A C 1
ATOM 672 O O . GLU A 1 85 ? -7.648 -9.963 -9.800 1.00 79.56 85 GLU A O 1
ATOM 677 N N . GLY A 1 86 ? -5.742 -8.938 -10.336 1.00 79.81 86 GLY A N 1
ATOM 678 C CA . GLY A 1 86 ? -6.309 -8.215 -11.486 1.00 79.81 86 GLY A CA 1
ATOM 679 C C . GLY A 1 86 ? -7.424 -7.197 -11.178 1.00 79.81 86 GLY A C 1
ATOM 680 O O . GLY A 1 86 ? -8.017 -6.658 -12.112 1.00 79.81 86 GLY A O 1
ATOM 681 N N . MET A 1 87 ? -7.714 -6.887 -9.905 1.00 83.56 87 MET A N 1
ATOM 682 C CA . MET A 1 87 ? -8.584 -5.756 -9.536 1.00 83.56 87 MET A CA 1
ATOM 683 C C . MET A 1 87 ? -7.966 -4.421 -9.985 1.00 83.56 87 MET A C 1
ATOM 685 O O . MET A 1 87 ? -6.739 -4.346 -10.110 1.00 83.56 87 MET A O 1
ATOM 689 N N . PRO A 1 88 ? -8.767 -3.345 -10.157 1.00 89.44 88 PRO A N 1
ATOM 690 C CA . PRO A 1 88 ? -8.240 -2.013 -10.432 1.00 89.44 88 PRO A CA 1
ATOM 691 C C . PRO A 1 88 ? -7.135 -1.627 -9.448 1.00 89.44 88 PRO A C 1
ATOM 693 O O . PRO A 1 88 ? -7.279 -1.788 -8.235 1.00 89.44 88 PRO A O 1
ATOM 696 N N . THR A 1 89 ? -6.032 -1.099 -9.967 1.00 91.75 89 THR A N 1
ATOM 697 C CA . THR A 1 89 ? -4.847 -0.765 -9.172 1.00 91.75 89 THR A CA 1
ATOM 698 C C . THR A 1 89 ? -4.498 0.708 -9.269 1.00 91.75 89 THR A C 1
ATOM 700 O O . THR A 1 89 ? -4.764 1.361 -10.275 1.00 91.75 89 THR A O 1
ATOM 703 N N . ILE A 1 90 ? -3.822 1.214 -8.245 1.00 92.81 90 ILE A N 1
ATOM 704 C CA . ILE A 1 90 ? -3.155 2.510 -8.271 1.00 92.81 90 ILE A CA 1
ATOM 705 C C . ILE A 1 90 ? -1.781 2.360 -7.632 1.00 92.81 90 ILE A C 1
ATOM 707 O O . ILE A 1 90 ? -1.645 1.796 -6.543 1.00 92.81 90 ILE A O 1
ATOM 711 N N . THR A 1 91 ? -0.738 2.861 -8.289 1.00 93.75 91 THR A N 1
ATOM 712 C CA . THR A 1 91 ? 0.589 2.840 -7.668 1.00 93.75 91 THR A CA 1
ATOM 713 C C . THR A 1 91 ? 0.616 3.777 -6.461 1.00 93.75 91 THR A C 1
ATOM 715 O O . THR A 1 91 ? -0.023 4.835 -6.450 1.00 93.75 91 THR A O 1
ATOM 718 N N . LEU A 1 92 ? 1.394 3.432 -5.434 1.00 92.94 92 LEU A N 1
ATOM 719 C CA . LEU A 1 92 ? 1.562 4.286 -4.257 1.00 92.94 92 LEU A CA 1
ATOM 720 C C . LEU A 1 92 ? 2.058 5.693 -4.637 1.00 92.94 92 LEU A C 1
ATOM 722 O O . LEU A 1 92 ? 1.670 6.684 -4.014 1.00 92.94 92 LEU A O 1
ATOM 726 N N . TYR A 1 93 ? 2.892 5.781 -5.675 1.00 92.50 93 TYR A N 1
ATOM 727 C CA . TYR A 1 93 ? 3.350 7.045 -6.240 1.00 92.50 93 TYR A CA 1
ATOM 728 C C . TYR A 1 93 ? 2.191 7.863 -6.827 1.00 92.50 93 TYR A C 1
ATOM 730 O O . TYR A 1 93 ? 1.999 9.009 -6.419 1.00 92.50 93 TYR A O 1
ATOM 738 N N . GLN A 1 94 ? 1.376 7.274 -7.711 1.00 92.12 94 GLN A N 1
ATOM 739 C CA . GLN A 1 94 ? 0.210 7.947 -8.300 1.00 92.12 94 GLN A CA 1
ATOM 740 C C . GLN A 1 94 ? -0.769 8.426 -7.225 1.00 92.12 94 GLN A C 1
ATOM 742 O O . GLN A 1 94 ? -1.209 9.573 -7.254 1.00 92.12 94 GLN A O 1
ATOM 747 N N . TRP A 1 95 ? -1.069 7.591 -6.228 1.00 92.94 95 TRP A N 1
ATOM 748 C CA . TRP A 1 95 ? -1.965 7.972 -5.136 1.00 92.94 95 TRP A CA 1
ATOM 749 C C . TRP A 1 95 ? -1.447 9.180 -4.342 1.00 92.94 95 TRP A C 1
ATOM 751 O O . TRP A 1 95 ? -2.211 10.095 -4.025 1.00 92.94 95 TRP A O 1
ATOM 761 N N . ARG A 1 96 ? -0.139 9.220 -4.052 1.00 90.31 96 ARG A N 1
ATOM 762 C CA . ARG A 1 96 ? 0.504 10.372 -3.402 1.00 90.31 96 ARG A CA 1
ATOM 763 C C . ARG A 1 96 ? 0.443 11.620 -4.285 1.00 90.31 96 ARG A C 1
ATOM 765 O O . ARG A 1 96 ? 0.096 12.683 -3.776 1.00 90.31 96 ARG A O 1
ATOM 772 N N . ALA A 1 97 ? 0.720 11.489 -5.582 1.00 91.44 97 ALA A N 1
ATOM 773 C CA . ALA A 1 97 ? 0.669 12.594 -6.542 1.00 91.44 97 ALA A CA 1
ATOM 774 C C . ALA A 1 97 ? -0.738 13.208 -6.663 1.00 91.44 97 ALA A C 1
ATOM 776 O O . ALA A 1 97 ? -0.873 14.419 -6.803 1.00 91.44 97 ALA A O 1
ATOM 777 N N . LEU A 1 98 ? -1.786 12.392 -6.519 1.00 88.44 98 LEU A N 1
ATOM 778 C CA . LEU A 1 98 ? -3.185 12.832 -6.515 1.00 88.44 98 LEU A CA 1
ATOM 779 C C . LEU A 1 98 ? -3.649 13.446 -5.179 1.00 88.44 98 LEU A C 1
ATOM 781 O O . LEU A 1 98 ? -4.833 13.727 -5.014 1.00 88.44 98 LEU A O 1
ATOM 785 N N . GLY A 1 99 ? -2.756 13.640 -4.203 1.00 88.44 99 GLY A N 1
ATOM 786 C CA . GLY A 1 99 ? -3.116 14.217 -2.906 1.00 88.44 99 GLY A CA 1
ATOM 787 C C . GLY A 1 99 ? -3.777 13.228 -1.943 1.00 88.44 99 GLY A C 1
ATOM 788 O O . GLY A 1 99 ? -4.490 13.644 -1.034 1.00 88.44 99 GLY A O 1
ATOM 789 N N . ARG A 1 100 ? -3.510 11.925 -2.107 1.00 88.38 100 ARG A N 1
ATOM 790 C CA . ARG A 1 100 ? -3.966 10.840 -1.218 1.00 88.38 100 ARG A CA 1
ATOM 791 C C . ARG A 1 100 ? -5.500 10.714 -1.133 1.00 88.38 100 ARG A C 1
ATOM 793 O O . ARG A 1 100 ? -6.043 10.682 -0.025 1.00 88.38 100 ARG A O 1
ATOM 800 N N . PRO A 1 101 ? -6.223 10.626 -2.267 1.00 84.31 101 PRO A N 1
ATOM 801 C CA . PRO A 1 101 ? -7.677 10.510 -2.249 1.00 84.31 101 PRO A CA 1
ATOM 802 C C . PRO A 1 101 ? -8.133 9.253 -1.494 1.00 84.31 101 PRO A C 1
ATOM 804 O O . PRO A 1 101 ? -7.554 8.173 -1.635 1.00 84.31 101 PRO A O 1
ATOM 807 N N . VAL A 1 102 ? -9.188 9.394 -0.692 1.00 76.75 102 VAL A N 1
ATOM 808 C CA . VAL A 1 102 ? -9.849 8.299 0.032 1.00 76.75 102 VAL A CA 1
ATOM 809 C C . VAL A 1 102 ? -11.365 8.443 -0.097 1.00 76.75 102 VAL A C 1
ATOM 811 O O . VAL A 1 102 ? -11.872 9.561 -0.142 1.00 76.75 102 VAL A O 1
ATOM 814 N N . HIS A 1 103 ? -12.104 7.327 -0.102 1.00 67.00 103 HIS A N 1
ATOM 815 C CA . HIS A 1 103 ? -13.577 7.343 -0.130 1.00 67.00 103 HIS A CA 1
ATOM 816 C C . HIS A 1 103 ? -14.206 7.976 1.127 1.00 67.00 103 HIS A C 1
ATOM 818 O O . HIS A 1 103 ? -15.362 8.384 1.104 1.00 6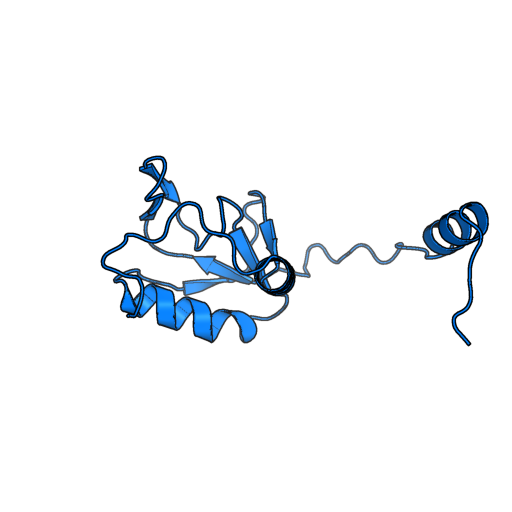7.00 103 HIS A O 1
ATOM 824 N N . GLY A 1 104 ? -13.446 8.100 2.215 1.00 53.25 104 GLY A N 1
ATOM 825 C CA . GLY A 1 104 ? -13.851 8.833 3.408 1.00 53.25 104 GLY A CA 1
ATOM 826 C C . GLY A 1 104 ? -12.939 8.499 4.579 1.00 53.25 104 GLY A C 1
ATOM 827 O O . GLY A 1 104 ? -12.765 7.331 4.920 1.00 53.25 104 GLY A O 1
ATOM 828 N N . VAL A 1 10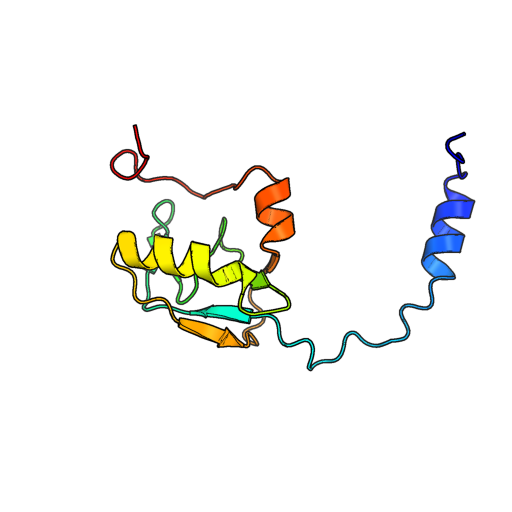5 ? -12.348 9.517 5.207 1.00 51.94 105 VAL A N 1
ATOM 829 C CA . VAL A 1 105 ? -11.758 9.347 6.539 1.00 51.94 105 VAL A CA 1
ATOM 830 C C . VAL A 1 105 ? -12.912 9.396 7.532 1.00 51.94 105 VAL A C 1
ATOM 832 O O . VAL A 1 105 ? -13.673 10.367 7.560 1.00 51.94 105 VAL A O 1
ATOM 835 N N . ARG A 1 106 ? -13.064 8.353 8.348 1.00 49.34 106 ARG A N 1
ATOM 836 C CA . ARG A 1 106 ? -13.928 8.416 9.528 1.00 49.34 106 ARG A CA 1
ATOM 837 C C . ARG A 1 106 ? -13.457 9.597 10.381 1.00 49.34 106 ARG A C 1
ATOM 839 O O . ARG A 1 106 ? -12.290 9.642 10.755 1.00 49.34 106 ARG A O 1
ATOM 846 N N . ARG A 1 107 ? -14.333 10.578 10.635 1.00 47.31 107 ARG A N 1
ATOM 847 C CA . ARG A 1 107 ? -13.984 11.871 11.269 1.00 47.31 107 ARG A CA 1
ATOM 848 C C . ARG A 1 107 ? -13.241 11.725 12.605 1.00 47.31 107 ARG A C 1
ATOM 850 O O . ARG A 1 107 ? -12.527 12.634 13.003 1.00 47.31 107 ARG A O 1
ATOM 857 N N . ASP A 1 108 ? -13.439 10.604 13.287 1.00 52.44 108 ASP A N 1
ATOM 858 C CA . ASP A 1 108 ? -12.831 10.224 14.561 1.00 52.44 108 ASP A CA 1
ATOM 859 C C . ASP A 1 108 ? -11.420 9.613 14.448 1.00 52.44 108 ASP A C 1
ATOM 861 O O . ASP A 1 108 ? -10.739 9.484 15.460 1.00 52.44 108 ASP A O 1
ATOM 865 N N . LEU A 1 109 ? -10.966 9.267 13.239 1.00 46.72 109 LEU A N 1
ATOM 866 C CA . LEU A 1 109 ? -9.637 8.706 12.955 1.00 46.72 109 LEU A CA 1
ATOM 867 C C . LEU A 1 109 ? -8.706 9.692 12.234 1.00 46.72 109 LEU A C 1
ATOM 869 O O . LEU A 1 109 ? -7.545 9.370 11.986 1.00 46.72 109 LEU A O 1
ATOM 873 N N . THR A 1 110 ? -9.188 10.891 11.898 1.00 45.88 110 THR A N 1
ATOM 874 C CA . THR A 1 110 ? -8.332 11.971 11.399 1.00 45.88 110 THR A CA 1
ATOM 875 C C . THR A 1 110 ? -7.518 12.530 12.573 1.00 45.88 110 THR A C 1
ATOM 877 O O . THR A 1 110 ? -8.128 12.989 13.544 1.00 45.88 110 THR A O 1
ATOM 880 N N . PRO A 1 111 ? -6.171 12.524 12.527 1.00 48.03 111 PRO A N 1
ATOM 881 C CA . PRO A 1 111 ? -5.369 13.222 13.526 1.00 48.03 111 PRO A CA 1
ATOM 882 C C . PRO A 1 111 ? -5.791 14.695 13.576 1.00 48.03 111 PRO A C 1
ATOM 884 O O . PRO A 1 111 ? -5.979 15.308 12.522 1.00 48.03 111 PRO A O 1
ATOM 887 N N . LYS A 1 112 ? -5.995 15.230 14.785 1.00 42.44 112 LYS A N 1
ATOM 888 C CA . LYS A 1 112 ? -6.208 16.669 14.983 1.00 42.44 112 LYS A CA 1
ATOM 889 C C . LYS A 1 112 ? -4.932 17.451 14.712 1.00 42.44 112 LYS A C 1
ATOM 891 O O . LYS A 1 112 ? -3.855 16.930 15.076 1.00 42.44 112 LYS A O 1
#

Radius of gyration: 17.99 Å; Cα contact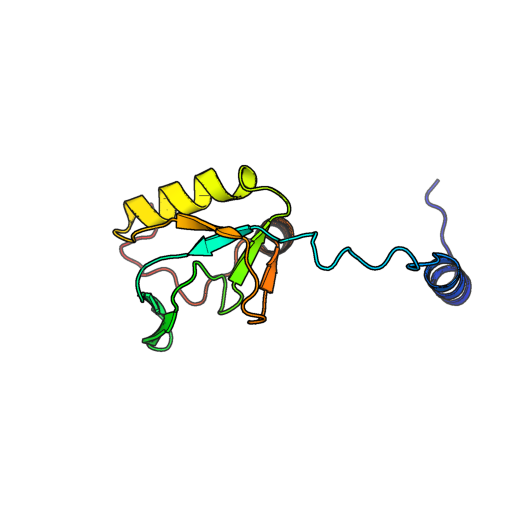s (8 Å, |Δi|>4): 150; chains: 1; bounding box: 36×37×49 Å

Secondary structure (DSSP, 8-state):
-PPPPPHHHHHHHHHHS---S---TT---EEEEEEEEE-TTT--EEEE-EETTEEEEESSSGGGHHHHHHHHHTT---EEEE--S---EEEHHHHHHTT---S---TTTS--

Sequence (112 aa):
MATVYEIEELEQALNDLELDDPVPEEAKW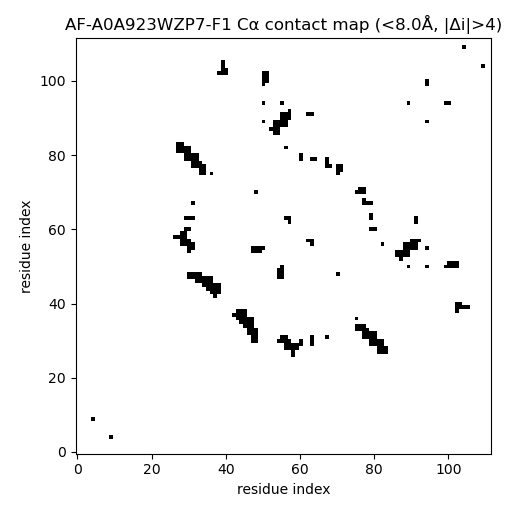WAISTDPWPCPACGEEMMWVTACHHVVIAETPDPLLEHAAIAKQVGRNPRIVKYDEGMPTITLYQWRALGRPVHGVRRDLTPK

Solvent-accessible surface area (backbone atoms only — not comparable to full-atom values): 6831 Å² total; per-residue (Å²): 133,86,84,84,72,55,72,68,57,50,52,48,54,58,63,70,50,72,76,75,66,68,78,52,94,74,69,48,30,20,27,38,38,33,62,77,42,60,38,87,68,80,56,57,68,35,47,52,48,55,44,67,82,16,37,38,27,35,84,52,64,72,83,46,51,64,58,40,53,53,42,39,74,76,73,47,60,59,40,83,40,77,51,82,84,82,64,59,68,38,44,55,65,59,40,54,74,67,69,57,63,62,71,58,78,59,81,88,74,57,83,131

Foldseek 3Di:
DDDDDDPVRVVVVVVVPPPVPPPPPPLQWKFKFWDFDAQPQPGDTDRGDDAVQATETDSDQVVCPVVQVVCVVVPIDIDIDGDDPPGHHDYPVRCVVVVNHHSDDPPVPDDD

Nearest PDB structures (foldseek):
  4ev1-assembly1_A  TM=4.471E-01  e=5.278E+00  Anabaena sp.

pLDDT: mean 80.97, std 17.16, range [41.62, 97.88]

Mean predicted aligned error: 11.43 Å